Protein AF-A0A4V6J2C1-F1 (afdb_monomer_lite)

Secondary structure (DSSP, 8-state):
---HHHHHHHHHTT-TT--SHHHHHHHHHHHHHHHHHHHHHHH-STTT-SEEEEE-TTS-EEEHHHHHHHHHHHHHHHTTT-S-----

Organism: Raoultella terrigena (NCBI:txid577)

Sequence (88 aa):
MKTLGEFIVEKQHEFSHATGELTALLSAIKLGAKIIHRDINKAGLVDILGASGAENVQGEVQQKLDLFANEKLKAALRARDIVCRDRL

Radius of gyration: 16.58 Å; chains: 1; bounding box: 36×32×44 Å

InterPro domains:
  IPR000146 Fructose-1,6-bisphosphatase class 1 [PTHR11556] (1-83)
  IPR028343 Fructose-1,6-bisphosphatase [PR00115] (27-54)
  IPR028343 Fructose-1,6-bisphosphatase [PR00115] (64-88)
  IPR033391 Fructose-1-6-bisphosphatase class I, N-terminal [PF00316] (2-84)

pLDDT: mean 80.23, std 10.24, range [38.84, 93.0]

Structure (mmCIF, N/CA/C/O backbone):
data_AF-A0A4V6J2C1-F1
#
_entry.id   AF-A0A4V6J2C1-F1
#
loop_
_atom_site.group_PDB
_atom_site.id
_atom_site.type_symbol
_atom_site.label_atom_id
_atom_site.label_alt_id
_atom_site.label_comp_id
_atom_site.label_asym_id
_atom_site.label_entity_id
_atom_site.label_seq_id
_atom_site.pdbx_PDB_ins_code
_atom_site.Cartn_x
_atom_site.Cartn_y
_atom_site.Cartn_z
_atom_site.occupancy
_atom_site.B_iso_or_equiv
_atom_site.auth_seq_id
_atom_site.auth_comp_id
_atom_site.auth_asym_id
_atom_site.auth_atom_id
_atom_site.pdbx_PDB_model_num
ATOM 1 N N . MET A 1 1 ? -2.575 14.330 -20.349 1.00 76.88 1 MET A N 1
ATOM 2 C CA . MET A 1 1 ? -2.367 13.748 -19.003 1.00 76.88 1 MET A CA 1
ATOM 3 C C . MET A 1 1 ? -1.771 12.363 -19.194 1.00 76.88 1 MET A C 1
ATOM 5 O O . MET A 1 1 ? -2.282 11.655 -20.047 1.00 76.88 1 MET A O 1
ATOM 9 N N . LYS A 1 2 ? -0.696 12.010 -18.480 1.00 86.62 2 LYS A N 1
ATOM 10 C CA . LYS A 1 2 ? -0.013 10.709 -18.596 1.00 86.62 2 LYS A CA 1
ATOM 11 C C . LYS A 1 2 ? -0.266 9.901 -17.323 1.00 86.62 2 LYS A C 1
ATOM 13 O O . LYS A 1 2 ? -0.130 10.433 -16.224 1.00 86.62 2 LYS A O 1
ATOM 18 N N . THR A 1 3 ? -0.689 8.654 -17.457 1.00 86.81 3 THR A N 1
ATOM 19 C CA . THR A 1 3 ? -0.913 7.739 -16.336 1.00 86.81 3 THR A CA 1
ATOM 20 C C . THR A 1 3 ? 0.411 7.168 -15.833 1.00 86.81 3 THR A C 1
ATOM 22 O O . THR A 1 3 ? 1.390 7.078 -16.570 1.00 86.81 3 THR A O 1
ATOM 25 N N . LEU A 1 4 ? 0.430 6.700 -14.582 1.00 81.38 4 LEU A N 1
ATOM 26 C CA . LEU A 1 4 ? 1.598 6.014 -14.018 1.00 81.38 4 LEU A CA 1
ATOM 27 C C . LEU A 1 4 ? 2.043 4.813 -14.876 1.00 81.38 4 LEU A C 1
ATOM 29 O O . LEU A 1 4 ? 3.232 4.558 -14.988 1.00 81.38 4 LEU A O 1
ATOM 33 N N . GLY A 1 5 ? 1.103 4.093 -15.501 1.00 80.19 5 GLY A N 1
ATOM 34 C CA . GLY A 1 5 ? 1.439 2.954 -16.363 1.00 80.19 5 GLY A CA 1
ATOM 35 C C . GLY A 1 5 ? 2.154 3.382 -17.643 1.00 80.19 5 GLY A C 1
ATOM 36 O O . GLY A 1 5 ? 3.174 2.800 -17.988 1.00 80.19 5 GLY A O 1
ATOM 37 N N . GLU A 1 6 ? 1.657 4.431 -18.300 1.00 82.44 6 GLU A N 1
ATOM 38 C CA . GLU A 1 6 ? 2.276 4.986 -19.512 1.00 82.44 6 GLU A CA 1
ATOM 39 C C . GLU A 1 6 ? 3.671 5.547 -19.222 1.00 82.44 6 GLU A C 1
ATOM 41 O O . GLU A 1 6 ? 4.596 5.292 -19.983 1.00 82.44 6 GLU A O 1
ATOM 46 N N . PHE A 1 7 ? 3.842 6.239 -18.089 1.00 85.19 7 PHE A N 1
ATOM 47 C CA . PHE A 1 7 ? 5.149 6.739 -17.661 1.00 85.19 7 PHE A CA 1
ATOM 48 C C . PHE A 1 7 ? 6.151 5.606 -17.402 1.00 85.19 7 PHE A C 1
ATOM 50 O O . PHE A 1 7 ? 7.303 5.699 -17.811 1.00 85.19 7 PHE A O 1
ATOM 57 N N . ILE A 1 8 ? 5.721 4.524 -16.743 1.00 79.19 8 ILE A N 1
ATOM 58 C CA . ILE A 1 8 ? 6.598 3.382 -16.461 1.00 79.19 8 ILE A CA 1
ATOM 59 C C . ILE A 1 8 ? 7.050 2.707 -17.760 1.00 79.19 8 ILE A C 1
ATOM 61 O O . ILE A 1 8 ? 8.237 2.439 -17.898 1.00 79.19 8 ILE A O 1
ATOM 65 N N . VAL A 1 9 ? 6.137 2.467 -18.709 1.00 78.25 9 VAL A N 1
ATOM 66 C CA . VAL A 1 9 ? 6.462 1.834 -20.002 1.00 78.25 9 VAL A CA 1
ATOM 67 C C . VAL A 1 9 ? 7.416 2.702 -20.823 1.00 78.25 9 VAL A C 1
ATOM 69 O O . VAL A 1 9 ? 8.406 2.202 -21.346 1.00 78.25 9 VAL A O 1
ATOM 72 N N . GLU A 1 10 ? 7.161 4.008 -20.891 1.00 82.25 10 GLU A N 1
ATOM 73 C CA . GLU A 1 10 ? 8.033 4.967 -21.578 1.00 82.25 10 GLU A CA 1
ATOM 74 C C . GLU A 1 10 ? 9.450 4.967 -20.994 1.00 82.25 10 GLU A C 1
ATOM 76 O O . GLU A 1 10 ? 10.429 4.892 -21.733 1.00 82.25 10 GLU A O 1
ATOM 81 N N . LYS A 1 11 ? 9.563 4.994 -19.661 1.00 80.94 11 LYS A N 1
ATOM 82 C CA . LYS A 1 11 ? 10.852 4.984 -18.962 1.00 80.94 11 LYS A CA 1
ATOM 83 C C . LYS A 1 11 ? 11.534 3.623 -18.960 1.00 80.94 11 LYS A C 1
ATOM 85 O O . LYS A 1 11 ? 12.742 3.567 -18.776 1.00 80.94 11 LYS A O 1
ATOM 90 N N . GLN A 1 12 ? 10.812 2.535 -19.215 1.00 72.19 12 GLN A N 1
ATOM 91 C CA . GLN A 1 12 ? 11.375 1.185 -19.250 1.00 72.19 12 GLN A CA 1
ATOM 92 C C . GLN A 1 12 ? 12.468 1.041 -20.319 1.00 72.19 12 GLN A C 1
ATOM 94 O O . GLN A 1 12 ? 13.454 0.345 -20.097 1.00 72.19 12 GLN A O 1
ATOM 99 N N . HIS A 1 13 ? 12.340 1.759 -21.440 1.00 71.25 13 HIS A N 1
ATOM 100 C CA . HIS A 1 13 ? 13.351 1.798 -22.499 1.00 71.25 13 HIS A CA 1
ATOM 101 C C . HIS A 1 13 ? 14.645 2.525 -22.096 1.00 71.25 13 HIS A C 1
ATOM 103 O O . HIS A 1 13 ? 15.690 2.259 -22.685 1.00 71.25 13 HIS A O 1
ATOM 109 N N . GLU A 1 14 ? 14.603 3.403 -21.086 1.00 75.44 14 GLU A N 1
ATOM 110 C CA . GLU A 1 14 ? 15.788 4.092 -20.545 1.00 75.44 14 GLU A CA 1
ATOM 111 C C . GLU A 1 14 ? 16.627 3.173 -19.635 1.00 75.44 14 GLU A C 1
ATOM 113 O O . GLU A 1 14 ? 17.774 3.490 -19.324 1.00 75.44 14 GLU A O 1
ATOM 118 N N . PHE A 1 15 ? 16.093 2.006 -19.252 1.00 69.06 15 PHE A N 1
ATOM 119 C CA . PHE A 1 15 ? 16.763 1.017 -18.409 1.00 69.06 15 PHE A CA 1
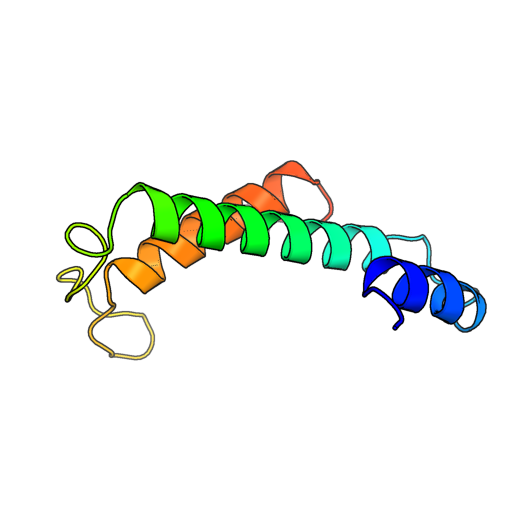ATOM 120 C C . PHE A 1 15 ? 16.838 -0.333 -19.131 1.00 69.06 15 PHE A C 1
ATOM 122 O O . PHE A 1 15 ? 16.042 -1.236 -18.890 1.00 69.06 15 PHE A O 1
ATOM 129 N N . SER A 1 16 ? 17.839 -0.500 -19.997 1.00 62.44 16 SER A N 1
ATOM 130 C CA . SER A 1 16 ? 18.071 -1.713 -20.805 1.00 62.44 16 SER A CA 1
ATOM 131 C C . SER A 1 16 ? 18.246 -3.012 -20.001 1.00 62.44 16 SER A C 1
ATOM 133 O O . SER A 1 16 ? 18.057 -4.098 -20.544 1.00 62.44 16 SER A O 1
ATOM 135 N N . HIS A 1 17 ? 18.575 -2.918 -18.709 1.00 64.81 17 HIS A N 1
ATOM 136 C CA . HIS A 1 17 ? 18.691 -4.055 -17.788 1.00 64.81 17 HIS A CA 1
ATOM 137 C C . HIS A 1 17 ? 17.408 -4.342 -16.990 1.00 64.81 17 HIS A C 1
ATOM 139 O O . HIS A 1 17 ? 17.379 -5.285 -16.202 1.00 64.81 17 HIS A O 1
ATOM 145 N N . ALA A 1 18 ? 16.353 -3.536 -17.147 1.00 63.09 18 ALA A N 1
ATOM 146 C CA . ALA A 1 18 ? 15.116 -3.713 -16.401 1.00 63.09 18 ALA A CA 1
ATOM 147 C C . ALA A 1 18 ? 14.311 -4.893 -16.969 1.00 63.09 18 ALA A C 1
ATOM 149 O O . ALA A 1 18 ? 13.605 -4.778 -17.966 1.00 63.09 18 ALA A O 1
ATOM 150 N N . THR A 1 19 ? 14.353 -6.017 -16.262 1.00 68.75 19 THR A N 1
ATOM 151 C CA . THR A 1 19 ? 13.624 -7.279 -16.512 1.00 68.75 19 THR A CA 1
ATOM 152 C C . THR A 1 19 ? 12.091 -7.153 -16.458 1.00 68.75 19 THR A C 1
ATOM 154 O O . THR A 1 19 ? 11.375 -8.123 -16.685 1.00 68.75 19 THR A O 1
ATOM 157 N N . GLY A 1 20 ? 11.561 -5.962 -16.153 1.00 74.31 20 GLY A N 1
ATOM 158 C CA . GLY A 1 20 ? 10.136 -5.718 -15.911 1.00 74.31 20 GLY A CA 1
ATOM 159 C C . GLY A 1 20 ? 9.706 -5.903 -14.454 1.00 74.31 20 GLY A C 1
ATOM 160 O O . GLY A 1 20 ? 8.568 -5.578 -14.115 1.00 74.31 20 GLY A O 1
ATOM 161 N N . GLU A 1 21 ? 10.613 -6.326 -13.571 1.00 76.50 21 GLU A N 1
ATOM 162 C CA . GLU A 1 21 ? 10.349 -6.502 -12.136 1.00 76.50 21 GLU A CA 1
ATOM 163 C C . GLU A 1 21 ? 9.888 -5.202 -11.462 1.00 76.50 21 GLU A C 1
ATOM 165 O O . GLU A 1 21 ? 8.897 -5.196 -10.730 1.00 76.50 21 GLU A O 1
ATOM 170 N N . LEU A 1 22 ? 10.521 -4.066 -11.780 1.00 77.19 22 LEU A N 1
ATOM 171 C CA . LEU A 1 22 ? 10.102 -2.759 -11.261 1.00 77.19 22 LEU A CA 1
ATOM 172 C C . LEU A 1 22 ? 8.686 -2.384 -11.732 1.00 77.19 22 LEU A C 1
ATOM 174 O O . LEU A 1 22 ? 7.870 -1.899 -10.947 1.00 77.19 22 LEU A O 1
ATOM 178 N N . THR A 1 23 ? 8.360 -2.654 -12.998 1.00 80.00 23 THR 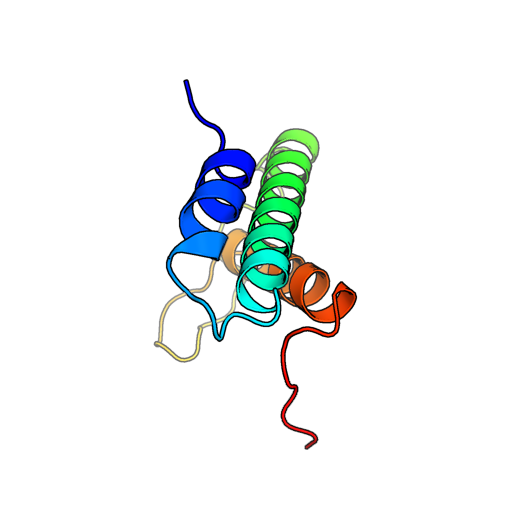A N 1
ATOM 179 C CA . THR A 1 23 ? 7.015 -2.434 -13.551 1.00 80.00 23 THR A CA 1
ATOM 180 C C . THR A 1 23 ? 5.978 -3.298 -12.837 1.00 80.00 23 THR A C 1
ATOM 182 O O . THR A 1 23 ? 4.887 -2.817 -12.503 1.00 80.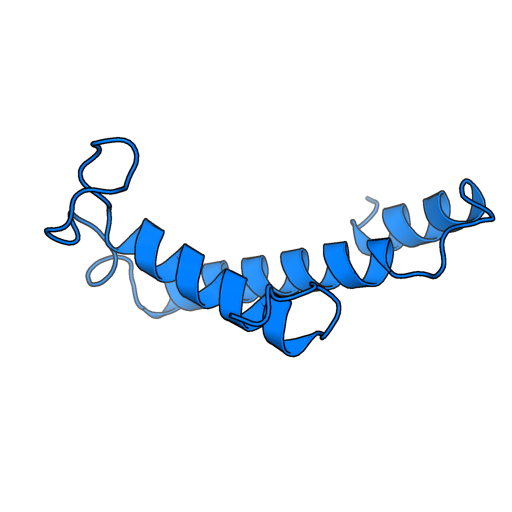00 23 THR A O 1
ATOM 185 N N . ALA A 1 24 ? 6.312 -4.559 -12.555 1.00 78.69 24 ALA A N 1
ATOM 186 C CA . ALA A 1 24 ? 5.455 -5.467 -11.804 1.00 78.69 24 ALA A CA 1
ATOM 187 C C . ALA A 1 24 ? 5.237 -4.984 -10.357 1.00 78.69 24 ALA A C 1
ATOM 189 O O . ALA A 1 24 ? 4.093 -4.990 -9.882 1.00 78.69 24 ALA A O 1
ATOM 190 N N . LEU A 1 25 ? 6.292 -4.479 -9.705 1.00 82.06 25 LEU A N 1
ATOM 191 C CA . LEU A 1 25 ? 6.265 -3.915 -8.350 1.00 82.06 25 LEU A CA 1
ATOM 192 C C . LEU A 1 25 ? 5.377 -2.682 -8.254 1.00 82.06 25 LEU A C 1
ATOM 194 O O . LEU A 1 25 ? 4.431 -2.651 -7.465 1.00 82.06 25 LEU A O 1
ATOM 198 N N . LEU A 1 26 ? 5.606 -1.695 -9.115 1.00 84.00 26 LEU A N 1
ATOM 199 C CA . LEU A 1 26 ? 4.801 -0.476 -9.150 1.00 84.00 26 LEU A CA 1
ATOM 200 C C . LEU A 1 26 ? 3.334 -0.780 -9.476 1.00 84.00 26 LEU A C 1
ATOM 202 O O . LEU A 1 26 ? 2.414 -0.190 -8.901 1.00 84.00 26 LEU A O 1
ATOM 206 N N . SER A 1 27 ? 3.092 -1.765 -10.342 1.00 82.75 27 SER A N 1
ATOM 207 C CA . SER A 1 27 ? 1.741 -2.232 -10.645 1.00 82.75 27 SER A CA 1
ATOM 208 C C . SER A 1 27 ? 1.068 -2.910 -9.446 1.00 82.75 27 SER A C 1
ATOM 210 O O . SER A 1 27 ? -0.160 -2.857 -9.341 1.00 82.75 27 SER A O 1
ATOM 212 N N . ALA A 1 28 ? 1.825 -3.579 -8.571 1.00 83.06 28 ALA A N 1
ATOM 213 C CA . ALA A 1 28 ? 1.303 -4.225 -7.366 1.00 83.06 28 ALA A CA 1
ATOM 214 C C . ALA A 1 28 ? 0.928 -3.180 -6.311 1.00 83.06 28 ALA A C 1
ATOM 216 O O . ALA A 1 28 ? -0.184 -3.211 -5.784 1.00 83.06 28 ALA A O 1
ATOM 217 N N . ILE A 1 29 ? 1.802 -2.189 -6.100 1.00 85.75 29 ILE A N 1
ATOM 218 C CA . ILE A 1 29 ? 1.550 -1.042 -5.217 1.00 85.75 29 ILE A CA 1
ATOM 219 C C . ILE A 1 29 ? 0.295 -0.289 -5.669 1.00 85.75 29 ILE A C 1
ATOM 221 O O . ILE A 1 29 ? -0.617 -0.064 -4.875 1.00 85.75 29 ILE A O 1
ATOM 225 N N . LYS A 1 30 ? 0.189 0.030 -6.967 1.00 87.69 30 LYS A N 1
ATOM 226 C CA . LYS A 1 30 ? -0.995 0.684 -7.548 1.00 87.69 30 LYS A CA 1
ATOM 227 C C . LYS A 1 30 ? -2.282 -0.105 -7.289 1.00 87.69 30 LYS A C 1
ATOM 229 O O . LYS A 1 30 ? -3.321 0.496 -7.013 1.00 87.69 30 LYS A O 1
ATOM 234 N N . LEU A 1 31 ? -2.247 -1.433 -7.409 1.00 84.00 31 LEU A N 1
ATOM 235 C CA . LEU A 1 31 ? -3.414 -2.276 -7.146 1.00 84.00 31 LEU A CA 1
ATOM 236 C C . LEU A 1 31 ? -3.775 -2.288 -5.654 1.00 84.00 31 LEU A C 1
ATOM 238 O O . LEU A 1 31 ? -4.944 -2.094 -5.323 1.00 84.00 31 LEU A O 1
ATOM 242 N N . GLY A 1 32 ? -2.787 -2.453 -4.771 1.00 84.69 32 GLY A N 1
ATOM 243 C CA . GLY A 1 32 ? -2.975 -2.395 -3.320 1.00 84.69 32 GLY A CA 1
ATOM 244 C C . GLY A 1 32 ? -3.598 -1.071 -2.880 1.00 84.69 32 GLY A C 1
ATOM 245 O O . GLY A 1 32 ? -4.612 -1.072 -2.188 1.00 84.69 32 GLY A O 1
ATOM 246 N N . ALA A 1 33 ? -3.082 0.051 -3.389 1.00 88.06 33 ALA A N 1
ATOM 247 C CA . ALA A 1 33 ? -3.624 1.381 -3.124 1.00 88.06 33 ALA A CA 1
ATOM 248 C C . ALA A 1 33 ? -5.091 1.523 -3.570 1.00 88.06 33 ALA A C 1
ATOM 250 O O . ALA A 1 33 ? -5.913 2.060 -2.830 1.00 88.06 33 ALA A O 1
ATOM 251 N N . LYS A 1 34 ? -5.457 0.992 -4.747 1.00 88.19 34 LYS A N 1
ATOM 252 C CA . LYS A 1 34 ? -6.855 0.989 -5.214 1.00 88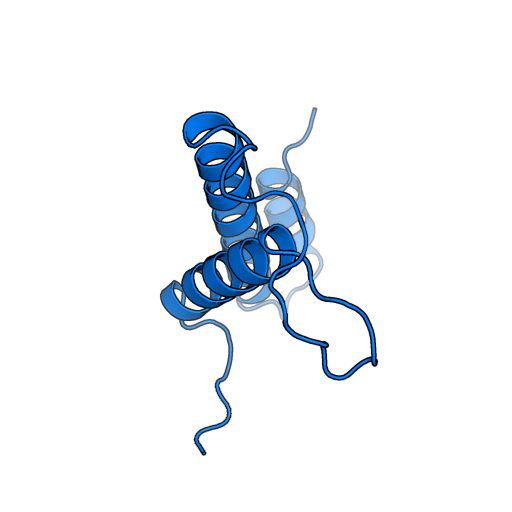.19 34 LYS A CA 1
ATOM 253 C C . LYS A 1 34 ? -7.773 0.154 -4.323 1.00 88.19 34 LYS A C 1
ATOM 255 O O . LYS A 1 34 ? -8.908 0.561 -4.088 1.00 88.19 34 LYS A O 1
ATOM 260 N N . ILE A 1 35 ? -7.308 -1.004 -3.853 1.00 83.06 35 ILE A N 1
ATOM 261 C CA . ILE A 1 35 ? -8.077 -1.870 -2.949 1.00 83.06 35 ILE A CA 1
ATOM 262 C C . ILE A 1 35 ? -8.283 -1.171 -1.608 1.00 83.06 35 ILE A C 1
ATOM 264 O O . ILE A 1 35 ? -9.417 -1.095 -1.149 1.00 83.06 35 ILE A O 1
ATOM 268 N N . ILE A 1 36 ? -7.218 -0.609 -1.031 1.00 84.25 36 ILE A N 1
ATOM 269 C CA . ILE A 1 36 ? -7.279 0.158 0.217 1.00 84.25 36 ILE A CA 1
ATOM 270 C C . ILE A 1 36 ? -8.277 1.309 0.070 1.00 84.25 36 ILE A C 1
ATOM 272 O O . ILE A 1 36 ? -9.214 1.4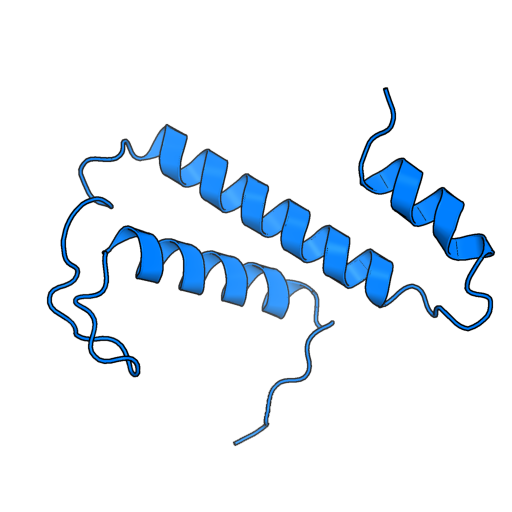00 0.852 1.00 84.25 36 ILE A O 1
ATOM 276 N N . HIS A 1 37 ? -8.150 2.126 -0.980 1.00 87.31 37 HIS A N 1
ATOM 277 C CA . HIS A 1 37 ? -9.063 3.242 -1.237 1.00 87.31 37 HIS A CA 1
ATOM 278 C C . HIS A 1 37 ? -10.525 2.794 -1.372 1.00 87.31 37 HIS A C 1
ATOM 280 O O . HIS A 1 37 ? -11.423 3.397 -0.788 1.00 87.31 37 HIS A O 1
ATOM 286 N N . ARG A 1 38 ? -10.778 1.717 -2.125 1.00 85.00 38 ARG A N 1
ATOM 287 C CA . ARG A 1 38 ? -12.127 1.170 -2.301 1.00 85.00 38 ARG A CA 1
ATOM 288 C C . ARG A 1 38 ? -12.706 0.670 -0.982 1.00 85.00 38 ARG A C 1
ATOM 290 O O . ARG A 1 38 ? -13.868 0.943 -0.706 1.00 85.00 38 ARG A O 1
ATOM 297 N N . ASP A 1 39 ? -11.936 -0.095 -0.217 1.00 79.00 39 ASP A N 1
ATOM 298 C CA . ASP A 1 39 ? -12.410 -0.696 1.026 1.00 79.00 39 ASP A CA 1
ATOM 299 C C . ASP A 1 39 ? -12.643 0.395 2.097 1.00 79.00 39 ASP A C 1
ATOM 301 O O . ASP A 1 39 ? -13.670 0.350 2.766 1.00 79.00 39 ASP A O 1
ATOM 305 N N . ILE A 1 40 ? -11.795 1.434 2.159 1.00 82.75 40 ILE A N 1
ATOM 306 C CA . ILE A 1 40 ? -12.003 2.639 2.988 1.00 82.75 40 ILE A CA 1
ATOM 307 C C . ILE A 1 40 ? -13.311 3.352 2.612 1.00 82.75 40 ILE A C 1
ATOM 309 O O . ILE A 1 40 ? -14.132 3.649 3.477 1.00 82.75 40 ILE A O 1
ATOM 313 N N . ASN A 1 41 ? -13.533 3.597 1.318 1.00 83.44 41 ASN A N 1
ATOM 314 C CA . ASN A 1 41 ? -14.735 4.291 0.850 1.00 83.44 41 ASN A CA 1
ATOM 315 C C . ASN A 1 41 ? -16.019 3.467 1.026 1.00 83.44 41 ASN A C 1
ATOM 317 O O . ASN A 1 41 ? -17.097 4.044 1.120 1.00 83.44 41 ASN A O 1
ATOM 321 N N . LYS A 1 42 ? -15.928 2.129 1.024 1.00 78.44 42 LYS A N 1
ATOM 322 C CA . LYS A 1 42 ? -17.090 1.234 1.145 1.00 78.44 42 LYS A CA 1
ATOM 323 C C . LYS A 1 42 ? -17.466 0.907 2.583 1.00 78.44 42 LYS A C 1
ATOM 325 O O . LYS A 1 42 ? -18.653 0.831 2.871 1.00 78.44 42 LYS A O 1
ATOM 330 N N . ALA A 1 43 ? -16.485 0.656 3.449 1.00 68.38 43 ALA A N 1
ATOM 331 C CA . ALA A 1 43 ? -16.742 0.282 4.840 1.00 68.38 43 ALA A CA 1
ATOM 332 C C . ALA A 1 43 ? -17.290 1.459 5.661 1.00 68.38 43 ALA A C 1
ATOM 334 O O . ALA A 1 43 ? -17.876 1.257 6.720 1.00 68.38 43 ALA A O 1
ATOM 335 N N . GLY A 1 44 ? -17.098 2.690 5.175 1.00 67.75 44 GLY A N 1
ATOM 336 C CA . GLY A 1 44 ? -17.192 3.858 6.032 1.00 67.75 44 GLY A CA 1
ATOM 337 C C . GLY A 1 44 ? -16.021 3.866 7.015 1.00 67.75 44 GLY A C 1
ATOM 338 O O . GLY A 1 44 ? -15.441 2.842 7.370 1.00 67.75 44 GLY A O 1
ATOM 339 N N . LEU A 1 45 ? -15.622 5.053 7.450 1.00 69.88 45 LEU A N 1
ATOM 340 C CA . LEU A 1 45 ? -14.429 5.188 8.283 1.00 69.88 45 LEU A CA 1
ATOM 341 C C . LEU A 1 45 ? -14.637 4.700 9.731 1.00 69.88 45 LEU A C 1
ATOM 343 O O . LEU A 1 45 ? -13.669 4.549 10.465 1.00 69.88 45 LEU A O 1
ATOM 347 N N . VAL A 1 46 ? -15.878 4.441 10.148 1.00 69.69 46 VAL A N 1
ATOM 348 C CA . VAL A 1 46 ? -16.243 4.246 11.561 1.00 69.69 46 VAL A CA 1
ATOM 349 C C . VAL A 1 46 ? -15.496 3.074 12.210 1.00 69.69 46 VAL A C 1
ATOM 351 O O . VAL A 1 46 ? -14.936 3.250 13.288 1.00 69.69 46 VAL A O 1
ATOM 354 N N . ASP A 1 47 ? -15.398 1.921 11.542 1.00 76.88 47 ASP A N 1
ATOM 355 C CA . ASP A 1 47 ? -14.770 0.720 12.124 1.00 76.88 47 ASP A CA 1
ATOM 356 C C . ASP A 1 47 ? -13.236 0.682 11.988 1.00 76.88 47 ASP A C 1
ATOM 358 O O . ASP A 1 47 ? -12.564 -0.109 12.656 1.00 76.88 47 ASP A O 1
ATOM 362 N N . ILE A 1 48 ? -12.666 1.545 11.139 1.00 80.00 48 ILE A N 1
ATOM 363 C CA . ILE A 1 48 ? -11.229 1.582 10.815 1.00 80.00 48 ILE A CA 1
ATOM 364 C C . ILE A 1 48 ? -10.512 2.827 11.353 1.00 80.00 48 ILE A C 1
ATOM 366 O O . ILE A 1 48 ? -9.293 2.927 11.224 1.00 80.00 48 ILE A O 1
ATOM 370 N N . LEU A 1 49 ? -11.232 3.760 11.980 1.00 83.31 49 LEU A N 1
ATOM 371 C CA . LEU A 1 49 ? -10.657 4.901 12.693 1.00 83.31 49 LEU A CA 1
ATOM 372 C C . LEU A 1 49 ? -10.412 4.588 14.176 1.00 83.31 49 LEU A C 1
ATOM 374 O O . LEU A 1 49 ? -11.080 3.756 14.791 1.00 83.31 49 LEU A O 1
ATOM 378 N N . GLY A 1 50 ? -9.455 5.312 14.756 1.00 87.88 50 GLY A N 1
ATOM 379 C CA . GLY A 1 50 ? -9.086 5.225 16.166 1.00 87.88 50 GLY A CA 1
ATOM 380 C C . GLY A 1 50 ? -7.943 4.253 16.452 1.00 87.88 50 GLY A C 1
ATOM 381 O O . GLY A 1 50 ? -7.450 3.536 15.574 1.00 87.88 50 GLY A O 1
ATOM 382 N N . ALA A 1 51 ? -7.526 4.240 17.718 1.00 89.81 51 ALA A N 1
ATOM 383 C CA . ALA A 1 51 ? -6.425 3.416 18.186 1.00 89.81 51 ALA A CA 1
ATOM 384 C C . ALA A 1 51 ? -6.753 1.922 18.056 1.00 89.81 51 ALA A C 1
ATOM 386 O O . ALA A 1 51 ? -7.866 1.471 18.340 1.00 89.81 51 ALA A O 1
ATOM 387 N N . SER A 1 52 ? -5.755 1.144 17.649 1.00 87.81 52 SER A N 1
ATOM 388 C CA . SER A 1 52 ? -5.827 -0.319 17.614 1.00 87.81 52 SER A CA 1
ATOM 389 C C . SER A 1 52 ? -5.703 -0.960 18.998 1.00 87.81 52 SER A C 1
ATOM 391 O O . SER A 1 52 ? -6.040 -2.129 19.157 1.00 87.81 52 SER A O 1
ATOM 393 N N . GLY A 1 53 ? -5.234 -0.197 19.991 1.00 88.69 53 GLY A N 1
ATOM 394 C CA . GLY A 1 53 ? -4.892 -0.701 21.322 1.00 88.69 53 GLY A CA 1
ATOM 395 C C . GLY A 1 53 ? -3.495 -1.322 21.408 1.00 88.69 53 GLY A C 1
ATOM 396 O O . GLY A 1 53 ? -3.145 -1.848 22.459 1.00 88.69 53 GLY A O 1
ATOM 397 N N . ALA A 1 54 ? -2.706 -1.254 20.332 1.00 90.62 54 ALA A N 1
ATOM 398 C CA . ALA A 1 54 ? -1.323 -1.709 20.285 1.00 90.62 54 ALA A CA 1
ATOM 399 C C . ALA A 1 54 ? -0.349 -0.540 20.077 1.00 90.62 54 ALA A C 1
ATOM 401 O O . ALA A 1 54 ? -0.691 0.484 19.478 1.00 90.62 54 ALA A O 1
ATOM 402 N N . GLU A 1 55 ? 0.875 -0.731 20.556 1.00 93.00 55 GLU A N 1
ATOM 403 C CA . GLU A 1 55 ? 2.022 0.132 20.292 1.00 93.00 55 GLU A CA 1
ATOM 404 C C . GLU A 1 55 ? 2.861 -0.495 19.171 1.00 93.00 55 GLU A C 1
ATOM 406 O O . GLU A 1 55 ? 3.083 -1.711 19.164 1.00 93.00 55 GLU A O 1
ATOM 411 N N . ASN A 1 56 ? 3.276 0.305 18.188 1.00 89.81 56 ASN A N 1
ATOM 412 C CA . ASN A 1 56 ? 4.155 -0.170 17.121 1.00 89.81 56 ASN A CA 1
ATOM 413 C C . ASN A 1 56 ? 5.615 -0.262 17.610 1.00 89.81 56 ASN A C 1
ATOM 415 O O . ASN A 1 56 ? 5.964 0.204 18.692 1.00 89.81 56 ASN A O 1
ATOM 419 N N . VAL A 1 57 ? 6.499 -0.859 16.803 1.00 92.06 57 VAL A N 1
ATOM 420 C CA . VAL A 1 57 ? 7.929 -1.008 17.152 1.00 92.06 57 VAL A CA 1
ATOM 421 C C . VAL A 1 57 ? 8.654 0.340 17.306 1.00 92.06 57 VAL A C 1
ATOM 423 O O . VAL A 1 57 ? 9.743 0.396 17.869 1.00 92.06 57 VAL A O 1
ATOM 426 N N . GLN A 1 58 ? 8.052 1.428 16.825 1.00 91.50 58 GLN A N 1
ATOM 427 C CA . GLN A 1 58 ? 8.546 2.796 16.953 1.00 91.50 58 GLN A CA 1
ATOM 428 C C . GLN A 1 58 ? 8.062 3.504 18.229 1.00 91.50 58 GLN A C 1
ATOM 430 O O . GLN A 1 58 ? 8.463 4.639 18.473 1.00 91.50 58 GLN A O 1
ATOM 435 N N . GLY A 1 59 ? 7.240 2.846 19.049 1.00 91.12 59 GLY A N 1
ATOM 436 C CA . GLY A 1 59 ? 6.733 3.387 20.308 1.00 91.12 59 GLY A CA 1
ATOM 437 C C . GLY A 1 59 ? 5.471 4.247 20.177 1.00 91.12 59 GLY A C 1
ATOM 438 O O . GLY A 1 59 ? 5.136 5.014 21.078 1.00 91.12 59 GLY A O 1
ATOM 439 N N . GLU A 1 60 ? 4.778 4.178 19.039 1.00 92.56 60 GLU A N 1
ATOM 440 C CA . GLU A 1 60 ? 3.585 4.980 18.762 1.00 92.56 60 GLU A CA 1
ATOM 441 C C . GLU A 1 60 ? 2.310 4.149 18.928 1.00 92.56 60 GLU A C 1
ATOM 443 O O . GLU A 1 60 ? 2.259 2.970 18.564 1.00 92.56 60 GLU A O 1
ATOM 448 N N . VAL A 1 61 ? 1.231 4.784 19.400 1.00 92.94 61 VAL A N 1
ATOM 449 C CA . VAL A 1 61 ? -0.097 4.157 19.431 1.00 92.94 61 VAL A CA 1
ATOM 450 C C . VAL A 1 61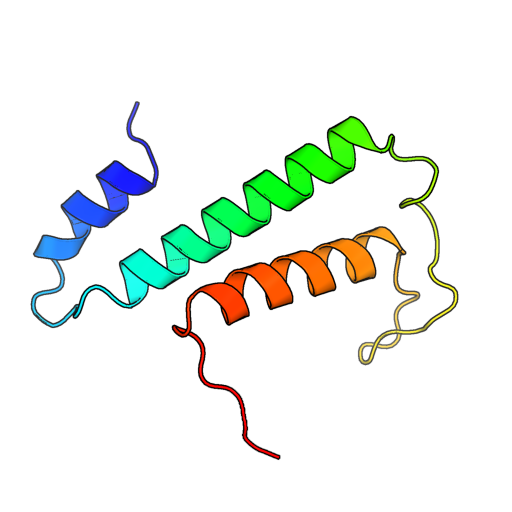 ? -0.583 3.941 18.000 1.00 92.94 61 VAL A C 1
ATOM 452 O O . VAL A 1 61 ? -0.987 4.879 17.306 1.00 92.94 61 VAL A O 1
ATOM 455 N N . GLN A 1 62 ? -0.583 2.685 17.566 1.00 92.50 62 GLN A N 1
ATOM 456 C CA . GLN A 1 62 ? -0.909 2.322 16.197 1.00 92.50 62 GLN A CA 1
ATOM 457 C C . GLN A 1 62 ? -2.406 2.493 15.929 1.00 92.50 62 GLN A C 1
ATOM 459 O O . GLN A 1 62 ? -3.241 2.041 16.722 1.00 92.50 62 GLN A O 1
ATOM 464 N N . GLN A 1 63 ? -2.776 3.093 14.797 1.00 91.44 63 GLN A N 1
ATOM 465 C CA . GLN A 1 63 ? -4.181 3.242 14.423 1.00 91.44 63 GLN A CA 1
ATOM 466 C C . GLN A 1 63 ? -4.704 1.980 13.729 1.00 91.44 63 GLN A C 1
ATOM 468 O O . GLN A 1 63 ? -3.969 1.249 13.060 1.00 91.44 63 GLN A O 1
ATOM 473 N N . LYS A 1 64 ? -6.010 1.723 13.847 1.00 89.12 64 LYS A N 1
ATOM 474 C CA . LYS A 1 64 ? -6.673 0.609 13.145 1.00 89.12 64 LYS A CA 1
ATOM 475 C C . LYS A 1 64 ? -6.496 0.705 11.628 1.00 89.12 64 LYS A C 1
ATOM 477 O O . LYS A 1 64 ? -6.310 -0.314 10.963 1.00 89.12 64 LYS A O 1
ATOM 482 N N . LEU A 1 65 ? -6.499 1.927 11.095 1.00 87.38 65 LEU A N 1
ATOM 483 C CA . LEU A 1 65 ? -6.258 2.190 9.682 1.00 87.38 65 LEU A CA 1
ATOM 484 C C . LEU A 1 65 ? -4.853 1.760 9.248 1.00 87.38 65 LEU A C 1
ATOM 486 O O . LEU A 1 65 ? -4.705 1.193 8.166 1.00 87.38 65 LEU A O 1
ATOM 490 N N . ASP A 1 66 ? -3.846 1.969 10.097 1.00 88.19 66 ASP A N 1
ATOM 491 C CA . ASP A 1 66 ? -2.460 1.598 9.801 1.00 88.19 66 ASP A CA 1
ATOM 492 C C . ASP A 1 66 ? -2.322 0.078 9.690 1.00 88.19 66 ASP A C 1
ATOM 494 O O . ASP A 1 66 ? -1.743 -0.433 8.730 1.00 88.19 66 ASP A O 1
ATOM 498 N N . LEU A 1 67 ? -2.921 -0.661 10.634 1.00 88.81 67 LEU A N 1
ATOM 499 C CA . LEU A 1 67 ? -2.974 -2.126 10.591 1.00 88.81 67 LEU A CA 1
ATOM 500 C C . LEU A 1 67 ? -3.690 -2.626 9.336 1.00 88.81 67 LEU A C 1
ATOM 502 O O . LEU A 1 67 ? -3.200 -3.522 8.646 1.00 88.81 67 LEU A O 1
ATOM 506 N N . PHE A 1 68 ? -4.836 -2.026 9.019 1.00 86.44 68 PHE A N 1
ATOM 507 C CA . PHE A 1 68 ? -5.614 -2.384 7.842 1.00 86.44 68 PHE A CA 1
ATOM 508 C C . PHE A 1 68 ? -4.822 -2.166 6.546 1.00 86.44 68 PHE A C 1
ATOM 510 O O . PHE A 1 68 ? -4.727 -3.072 5.712 1.00 86.44 68 PHE A O 1
ATOM 517 N N . ALA A 1 69 ? -4.224 -0.984 6.378 1.00 86.88 69 ALA A N 1
ATOM 518 C CA . ALA A 1 69 ? -3.429 -0.647 5.204 1.00 86.88 69 ALA A CA 1
ATOM 519 C C . ALA A 1 69 ? -2.215 -1.579 5.066 1.00 86.88 69 ALA A C 1
ATOM 521 O O . ALA A 1 69 ? -1.953 -2.083 3.970 1.00 86.88 69 ALA A O 1
ATOM 522 N N . ASN A 1 70 ? -1.530 -1.871 6.175 1.00 89.19 70 ASN A N 1
ATOM 523 C CA . ASN A 1 70 ? -0.397 -2.789 6.214 1.00 89.19 70 ASN A CA 1
ATOM 524 C C . ASN A 1 70 ? -0.775 -4.197 5.729 1.00 89.19 70 ASN A C 1
ATOM 526 O O . ASN A 1 70 ? -0.117 -4.741 4.839 1.00 89.19 70 ASN A O 1
ATOM 530 N N . GLU A 1 71 ? -1.860 -4.781 6.247 1.00 87.50 71 GLU A N 1
ATOM 531 C CA . GLU A 1 71 ? -2.282 -6.127 5.842 1.00 87.50 71 GLU A CA 1
ATOM 532 C C . GLU A 1 71 ? -2.732 -6.183 4.378 1.00 87.50 71 GLU A C 1
ATOM 534 O O . GLU A 1 71 ? -2.357 -7.104 3.645 1.00 87.50 71 GLU A O 1
ATOM 539 N N . LYS A 1 72 ? -3.464 -5.168 3.902 1.00 85.31 72 LYS A N 1
ATOM 540 C CA . LYS A 1 72 ? -3.879 -5.094 2.493 1.00 85.31 72 LYS A CA 1
ATOM 541 C C . LYS A 1 72 ? -2.687 -4.961 1.551 1.00 85.31 72 LYS A C 1
ATOM 543 O O . LYS A 1 72 ? -2.652 -5.637 0.520 1.00 85.31 72 LYS A O 1
ATOM 548 N N . LEU A 1 73 ? -1.706 -4.130 1.899 1.00 85.94 73 LEU A N 1
ATOM 549 C CA . LEU A 1 73 ? -0.521 -3.932 1.072 1.00 85.94 73 LEU A CA 1
ATOM 550 C C . LEU A 1 73 ? 0.367 -5.183 1.062 1.00 85.94 73 LEU A C 1
ATOM 552 O O . LEU A 1 73 ? 0.766 -5.632 -0.012 1.00 85.94 73 LEU A O 1
ATOM 556 N N . LYS A 1 74 ? 0.593 -5.815 2.224 1.00 87.25 74 LYS A N 1
ATOM 557 C CA . LYS A 1 74 ? 1.304 -7.101 2.323 1.00 87.25 74 LYS A CA 1
ATOM 558 C C . LYS A 1 74 ? 0.641 -8.181 1.472 1.00 87.25 74 LYS A C 1
ATOM 560 O O . LYS A 1 74 ? 1.339 -8.894 0.754 1.00 87.25 74 LYS A O 1
ATOM 565 N N . ALA A 1 75 ? -0.685 -8.305 1.526 1.00 83.69 75 ALA A N 1
ATOM 566 C CA . ALA A 1 75 ? -1.420 -9.269 0.710 1.00 83.69 75 ALA A CA 1
ATOM 567 C C . ALA A 1 75 ? -1.269 -8.984 -0.796 1.00 83.69 75 ALA A C 1
ATOM 569 O O . ALA A 1 75 ? -0.999 -9.904 -1.566 1.00 83.69 75 ALA A O 1
ATOM 570 N N . ALA A 1 76 ? -1.379 -7.717 -1.213 1.00 81.81 76 ALA A N 1
ATOM 571 C CA . ALA A 1 76 ? -1.240 -7.317 -2.614 1.00 81.81 76 ALA A CA 1
ATOM 572 C C . ALA A 1 76 ? 0.169 -7.578 -3.175 1.00 81.81 76 ALA A C 1
ATOM 574 O O . ALA A 1 76 ? 0.302 -8.019 -4.317 1.00 81.81 76 ALA A O 1
ATOM 575 N N . LEU A 1 77 ? 1.209 -7.334 -2.374 1.00 82.75 77 LEU A N 1
ATOM 576 C CA . LEU A 1 77 ? 2.598 -7.601 -2.751 1.00 82.75 77 LEU A CA 1
ATOM 577 C C . LEU A 1 77 ? 2.890 -9.108 -2.818 1.00 82.75 77 LEU A C 1
ATOM 579 O O . LEU A 1 77 ? 3.488 -9.569 -3.787 1.00 82.75 77 LEU A O 1
ATOM 583 N N . ARG A 1 78 ? 2.401 -9.890 -1.844 1.00 82.88 78 ARG A N 1
ATOM 584 C CA . ARG A 1 78 ? 2.550 -11.359 -1.827 1.00 82.88 78 ARG A CA 1
ATOM 585 C C . ARG A 1 78 ? 1.863 -12.035 -3.009 1.00 82.88 78 ARG A C 1
ATOM 587 O O . ARG A 1 78 ? 2.423 -12.956 -3.584 1.00 82.88 78 ARG A O 1
ATOM 594 N N . ALA A 1 79 ? 0.678 -11.569 -3.398 1.00 77.31 79 ALA A N 1
ATOM 595 C CA . ALA A 1 79 ? -0.080 -12.145 -4.510 1.00 77.31 79 ALA A CA 1
ATOM 596 C C . ALA A 1 79 ? 0.621 -12.017 -5.876 1.00 77.31 79 ALA A C 1
ATOM 598 O O . ALA A 1 79 ? 0.175 -12.618 -6.850 1.00 77.31 79 ALA A O 1
ATOM 599 N N . ARG A 1 80 ? 1.677 -11.202 -5.970 1.00 70.56 80 ARG A N 1
ATOM 600 C CA . ARG A 1 80 ? 2.413 -10.944 -7.210 1.00 70.56 80 ARG A CA 1
ATOM 601 C C . ARG A 1 80 ? 3.722 -11.728 -7.321 1.00 70.56 80 ARG A C 1
ATOM 603 O O . ARG A 1 80 ? 4.329 -11.643 -8.375 1.00 70.56 80 ARG A O 1
ATOM 610 N N . ASP A 1 81 ? 4.137 -12.454 -6.278 1.00 70.62 81 ASP A N 1
ATOM 611 C CA . ASP A 1 81 ? 5.390 -13.241 -6.215 1.00 70.62 81 ASP A CA 1
ATOM 612 C C . ASP A 1 81 ? 6.663 -12.470 -6.631 1.00 70.62 81 ASP A C 1
ATOM 614 O O . ASP A 1 81 ? 7.655 -13.029 -7.075 1.00 70.62 81 ASP A O 1
ATOM 618 N N . ILE A 1 82 ? 6.625 -11.144 -6.491 1.00 71.00 82 ILE A N 1
ATOM 619 C CA . ILE A 1 82 ? 7.698 -10.222 -6.897 1.00 71.00 82 ILE A CA 1
ATOM 620 C C . ILE A 1 82 ? 8.500 -9.676 -5.713 1.00 71.00 82 ILE A C 1
ATOM 622 O O . ILE A 1 82 ? 9.390 -8.850 -5.892 1.00 71.00 82 ILE A O 1
ATOM 626 N N . VAL A 1 83 ? 8.137 -10.061 -4.488 1.00 75.38 83 VAL A N 1
ATOM 627 C CA . VAL A 1 83 ? 8.813 -9.622 -3.266 1.00 75.38 83 VAL A CA 1
ATOM 628 C C . VAL A 1 83 ? 9.373 -10.854 -2.580 1.00 75.38 83 VAL A C 1
ATOM 630 O O . VAL A 1 83 ? 8.611 -11.730 -2.167 1.00 75.38 83 VAL A O 1
ATOM 633 N N . CYS A 1 84 ? 10.698 -10.907 -2.443 1.00 70.75 84 CYS A N 1
ATOM 634 C CA . CYS A 1 84 ? 11.364 -11.944 -1.669 1.00 70.75 84 CYS A CA 1
ATOM 635 C C . CYS A 1 84 ? 10.817 -11.950 -0.238 1.00 70.75 84 CYS A C 1
ATOM 637 O O . CYS A 1 84 ? 10.699 -10.908 0.408 1.00 70.75 84 CYS A O 1
ATOM 639 N N . ARG A 1 85 ? 10.486 -13.137 0.264 1.00 62.34 85 ARG A N 1
ATOM 640 C CA . ARG A 1 85 ? 10.233 -13.345 1.686 1.00 62.34 85 ARG A CA 1
ATOM 641 C C . ARG A 1 85 ? 11.523 -13.871 2.302 1.00 62.34 85 ARG A C 1
ATOM 643 O O . ARG A 1 85 ? 12.074 -14.835 1.774 1.00 62.34 85 ARG A O 1
ATOM 650 N N . ASP A 1 86 ? 11.932 -13.329 3.444 1.00 51.47 86 ASP A N 1
ATOM 651 C CA . ASP A 1 86 ? 12.814 -14.076 4.336 1.00 51.47 86 ASP A CA 1
ATOM 652 C C . ASP A 1 86 ? 12.080 -15.367 4.724 1.00 51.47 86 ASP A C 1
ATOM 654 O O . ASP A 1 86 ? 11.070 -15.350 5.436 1.00 51.47 86 ASP A O 1
ATOM 658 N N . ARG A 1 87 ? 12.523 -16.500 4.166 1.00 43.75 87 ARG A N 1
ATOM 659 C CA . ARG A 1 87 ? 12.200 -17.817 4.717 1.00 43.75 87 ARG A CA 1
ATOM 660 C C . ARG A 1 87 ? 12.887 -17.884 6.079 1.00 43.75 87 ARG A C 1
ATOM 662 O O . ARG A 1 87 ? 14.055 -18.249 6.152 1.00 43.75 87 ARG A O 1
ATOM 669 N N . LEU A 1 88 ? 12.168 -17.480 7.118 1.00 38.84 88 LEU A N 1
ATOM 670 C CA . LEU A 1 88 ? 12.357 -18.032 8.454 1.00 38.84 88 LEU A CA 1
ATOM 671 C C . LEU A 1 88 ? 11.551 -19.326 8.545 1.00 38.84 88 LEU A C 1
ATOM 673 O O . LEU A 1 88 ? 10.378 -19.307 8.092 1.00 38.84 88 LEU A O 1
#

Foldseek 3Di:
DADPLNVCVVCVVVPPPCPCLVVLVVVLQVVLVVVLVVCCVPVDCVVQADFPPDADPVRDRDGSSNVVSVVSSVVSNVVSVSDDDPPD